Protein AF-A0A5B9VU92-F1 (afdb_monomer)

Solvent-accessible surface area (backbone atoms only — not comparable to full-atom values): 5789 Å² total; per-residue (Å²): 117,68,69,63,53,48,55,55,52,52,63,63,54,58,52,56,64,52,50,50,55,61,54,50,73,77,47,56,81,92,47,43,66,58,52,50,51,50,52,50,51,53,48,53,52,48,51,56,52,47,52,52,52,44,52,52,46,43,72,72,36,54,90,93,44,73,58,52,44,58,53,52,53,50,50,55,54,58,63,47,48,62,57,50,51,52,53,53,56,61,54,74,72,54,79,76,82,84,125

InterPro domains:
  IPR001958 Tetracycline resistance protein TetA/multidrug resistance protein MdtG-like [PR01035] (35-58)
  IPR001958 Tetracycline resistance protein TetA/multidrug resistance protein MdtG-like [PR01035] (65-84)
  IPR036259 MFS transporter superfamily [G3DSA:1.20.1250.20] (1-88)
  IPR036259 MFS transporter superfamily [SSF103473] (2-94)

Mean predicted aligned error: 8.78 Å

Organism: NCBI:txid406548

Secondary structure (DSSP, 8-state):
-HHHHHHHHHHTTTHHHHHHHHHHTTS-GGGHHHHHHHHHHHHHHHHHHHHHHHHHHHHHS-TT-TTHHHHHHHHHHHHHHHHHHHHHHHHHTS-----

pLDDT: mean 81.38, std 10.93, range [56.91, 96.38]

Sequence (99 aa):
MVFLVLFLFTAGGAPLPAFQALLSRQVGEEHQGEFQGSLVNLTSLTEVIGSIAATSLYAASPPSTPGLVWLVGAGLYVLCVPVILRRMAASRGRPAPMA

Radius of gyration: 18.19 Å; Cα contacts (8 Å, |Δi|>4): 13; chains: 1; bounding box: 49×27×47 Å

Structure (mmCIF, N/CA/C/O backbone):
data_AF-A0A5B9VU92-F1
#
_entry.id   AF-A0A5B9VU92-F1
#
loop_
_atom_site.group_PDB
_atom_site.id
_atom_site.type_symbol
_atom_site.label_atom_id
_atom_site.label_alt_id
_atom_site.label_comp_id
_atom_site.label_asym_id
_atom_site.label_entity_id
_atom_site.label_seq_id
_atom_site.pdbx_PDB_ins_code
_atom_site.Cartn_x
_atom_site.Cartn_y
_atom_site.Cartn_z
_atom_site.occupancy
_atom_site.B_iso_or_equiv
_atom_site.auth_seq_id
_atom_site.auth_comp_id
_atom_site.auth_asym_id
_atom_site.auth_atom_id
_atom_site.pdbx_PDB_model_num
ATOM 1 N N . MET A 1 1 ? -4.999 7.881 -23.847 1.00 57.16 1 MET A N 1
ATOM 2 C CA . MET A 1 1 ? -4.505 6.751 -23.021 1.00 57.16 1 MET A CA 1
ATOM 3 C C . MET A 1 1 ? -4.300 7.146 -21.556 1.00 57.16 1 MET A C 1
ATOM 5 O O . MET A 1 1 ? -4.785 6.432 -20.696 1.00 57.16 1 MET A O 1
ATOM 9 N N . VAL A 1 2 ? -3.690 8.301 -21.253 1.00 58.25 2 VAL A N 1
ATOM 10 C CA . VAL A 1 2 ? -3.495 8.803 -19.869 1.00 58.25 2 VAL A CA 1
ATOM 11 C C . VAL A 1 2 ? -4.807 9.102 -19.115 1.00 58.25 2 VAL A C 1
ATOM 13 O O . VAL A 1 2 ? -4.902 8.816 -17.929 1.00 58.25 2 VAL A O 1
ATOM 16 N N . PHE A 1 3 ? -5.855 9.595 -19.791 1.00 63.78 3 PHE A N 1
ATOM 17 C CA . PHE A 1 3 ? -7.142 9.926 -19.148 1.00 63.78 3 PHE A CA 1
ATOM 18 C C . PHE A 1 3 ? -7.853 8.733 -18.479 1.00 63.78 3 PHE A C 1
ATOM 20 O O . PHE A 1 3 ? -8.443 8.896 -17.417 1.00 63.78 3 PHE A O 1
ATOM 27 N N . LEU A 1 4 ? -7.767 7.528 -19.057 1.00 70.00 4 LEU A N 1
ATOM 28 C CA . LEU A 1 4 ? -8.346 6.316 -18.454 1.00 70.00 4 LEU A CA 1
ATOM 29 C C . LEU A 1 4 ? -7.555 5.862 -17.222 1.00 70.00 4 LEU A C 1
ATOM 31 O O . LEU A 1 4 ? -8.143 5.438 -16.231 1.00 70.00 4 LEU A O 1
ATOM 35 N N . VAL A 1 5 ? -6.227 5.999 -17.268 1.00 65.19 5 VAL A N 1
ATOM 36 C CA . VAL A 1 5 ? -5.346 5.689 -16.134 1.00 65.19 5 VAL A CA 1
ATOM 37 C C . VAL A 1 5 ? -5.614 6.645 -14.975 1.00 65.19 5 VAL A C 1
ATOM 39 O O . VAL A 1 5 ? -5.695 6.194 -13.840 1.00 65.19 5 VAL A O 1
ATOM 42 N N . LEU A 1 6 ? -5.834 7.935 -15.248 1.00 67.12 6 LEU A N 1
ATOM 43 C CA . LEU A 1 6 ? -6.194 8.919 -14.224 1.00 67.12 6 LEU A CA 1
ATOM 44 C C . LEU A 1 6 ? -7.527 8.594 -13.547 1.00 67.12 6 LEU A C 1
ATOM 46 O O . LEU A 1 6 ? -7.599 8.675 -12.329 1.00 67.12 6 LEU A O 1
ATOM 50 N N . PHE A 1 7 ? -8.550 8.178 -14.299 1.00 69.31 7 PHE A N 1
ATOM 51 C CA . PHE A 1 7 ? -9.834 7.766 -13.718 1.00 69.31 7 PHE A CA 1
ATOM 52 C C . PHE A 1 7 ? -9.693 6.540 -12.798 1.00 69.31 7 PHE A C 1
ATOM 54 O O . PHE A 1 7 ? -10.274 6.499 -11.718 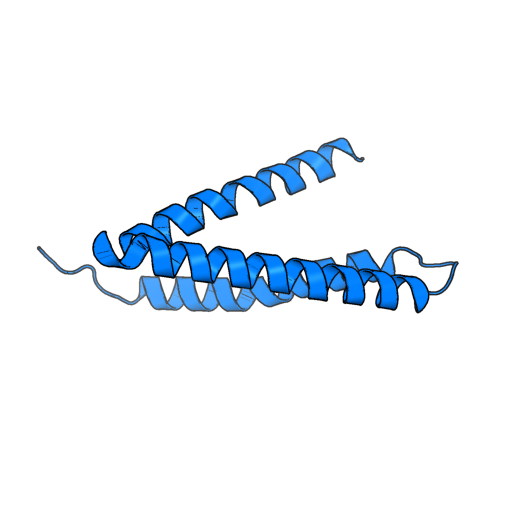1.00 69.31 7 PHE A O 1
ATOM 61 N N . LEU A 1 8 ? -8.878 5.557 -13.192 1.00 65.38 8 LEU A N 1
ATOM 62 C CA . LEU A 1 8 ? -8.542 4.403 -12.348 1.00 65.38 8 LEU A CA 1
ATOM 63 C C . LEU A 1 8 ? -7.724 4.807 -11.108 1.00 65.38 8 LEU A C 1
ATOM 65 O O . LEU A 1 8 ? -7.990 4.311 -10.016 1.00 65.38 8 LEU A O 1
ATOM 69 N N . PHE A 1 9 ? -6.770 5.730 -11.254 1.00 64.38 9 PHE A N 1
ATOM 70 C CA . PHE A 1 9 ? -5.965 6.251 -10.144 1.00 64.38 9 PHE A CA 1
ATOM 71 C C . PHE A 1 9 ? -6.803 7.053 -9.142 1.00 64.38 9 PHE A C 1
ATOM 73 O O . PHE A 1 9 ? -6.640 6.879 -7.936 1.00 64.38 9 PHE A O 1
ATOM 80 N N . THR A 1 10 ? -7.728 7.897 -9.608 1.00 64.69 10 THR A N 1
ATOM 81 C CA . THR A 1 10 ? -8.615 8.677 -8.730 1.00 64.69 10 THR A CA 1
ATOM 82 C C . THR A 1 10 ? -9.667 7.797 -8.063 1.00 64.69 10 THR A C 1
ATOM 84 O O . THR A 1 10 ? -9.925 7.963 -6.870 1.00 64.69 10 THR A O 1
ATOM 87 N N . ALA A 1 11 ? -10.206 6.799 -8.772 1.00 61.50 11 ALA A N 1
ATOM 88 C CA . ALA A 1 11 ? -11.040 5.758 -8.171 1.00 61.50 11 ALA A CA 1
ATOM 89 C C . ALA A 1 11 ? -10.279 4.952 -7.098 1.00 61.50 11 ALA A C 1
ATOM 91 O O . ALA A 1 11 ? -10.887 4.504 -6.129 1.00 61.50 11 ALA A O 1
ATOM 92 N N . GLY A 1 12 ? -8.955 4.821 -7.230 1.00 61.59 12 GLY A N 1
ATOM 93 C CA . GLY A 1 12 ? -8.058 4.260 -6.217 1.00 61.59 12 GLY A CA 1
ATOM 94 C C . GLY A 1 12 ? -7.742 5.184 -5.030 1.00 61.59 12 GLY A C 1
ATOM 95 O O . GLY A 1 12 ? -7.213 4.695 -4.036 1.00 61.59 12 GLY A O 1
ATOM 96 N N . GLY A 1 13 ? -8.082 6.480 -5.087 1.00 60.12 13 GLY A N 1
ATOM 97 C CA . GLY A 1 13 ? -7.858 7.455 -4.004 1.00 60.12 13 GLY A CA 1
ATOM 98 C C . GLY A 1 13 ? -9.014 7.573 -3.000 1.00 60.12 13 GLY A C 1
ATOM 99 O O . GLY A 1 13 ? -8.788 7.757 -1.807 1.00 60.12 13 GLY A O 1
ATOM 100 N N . ALA A 1 14 ? -10.257 7.380 -3.452 1.00 62.44 14 ALA A N 1
ATOM 101 C CA . ALA A 1 14 ? -11.452 7.307 -2.598 1.00 62.44 14 ALA A CA 1
ATOM 102 C C . ALA A 1 14 ? -11.483 6.174 -1.531 1.00 62.44 14 ALA A C 1
ATOM 104 O O . ALA A 1 14 ? -12.105 6.373 -0.484 1.00 62.44 14 ALA A O 1
ATOM 105 N N . PRO A 1 15 ? -10.846 4.999 -1.723 1.00 67.00 15 PRO A N 1
ATOM 106 C CA . PRO A 1 15 ? -10.864 3.909 -0.756 1.00 67.00 15 PRO A CA 1
ATOM 107 C C . PRO A 1 15 ? -10.191 4.272 0.565 1.00 67.00 15 PRO A C 1
ATOM 109 O O . PRO A 1 15 ? -10.657 3.830 1.607 1.00 67.00 15 PRO A O 1
ATOM 112 N N . LEU A 1 16 ? -9.126 5.078 0.558 1.00 73.56 16 LEU A N 1
ATOM 113 C CA . LEU A 1 16 ? -8.361 5.367 1.773 1.00 73.56 16 LEU A CA 1
ATOM 114 C C . LEU A 1 16 ? -9.192 6.085 2.857 1.00 73.56 16 LEU A C 1
ATOM 116 O O . LEU A 1 16 ? -9.295 5.531 3.952 1.00 73.56 16 LEU A O 1
ATOM 120 N N . PRO A 1 17 ? -9.855 7.232 2.595 1.00 76.06 17 PRO A N 1
ATOM 121 C CA . PRO A 1 17 ? -10.718 7.874 3.591 1.00 76.06 17 PRO A CA 1
ATOM 122 C C . PRO A 1 17 ? -11.928 7.005 3.969 1.00 76.06 17 PRO A C 1
ATOM 124 O O . PRO A 1 17 ? -12.348 7.002 5.126 1.00 76.06 17 PRO A O 1
ATOM 127 N N . ALA A 1 18 ? -12.460 6.207 3.035 1.00 79.06 18 ALA A N 1
ATOM 128 C CA . ALA A 1 18 ? -13.539 5.265 3.331 1.00 79.06 18 ALA A CA 1
ATOM 129 C C . ALA A 1 18 ? -13.087 4.148 4.292 1.00 79.06 18 ALA A C 1
ATOM 131 O O . ALA A 1 18 ? -13.795 3.825 5.245 1.00 79.06 18 ALA A O 1
ATOM 132 N N . PHE A 1 19 ? -11.891 3.585 4.095 1.00 78.31 19 PHE A N 1
ATOM 133 C CA . PHE A 1 19 ? -11.308 2.591 4.997 1.00 78.31 19 PHE A CA 1
ATOM 134 C C . PHE A 1 19 ? -10.949 3.194 6.350 1.00 78.31 19 PHE A C 1
ATOM 136 O O . PHE A 1 19 ? -11.226 2.573 7.375 1.00 78.31 19 PHE A O 1
ATOM 143 N N . GLN A 1 20 ? -10.400 4.408 6.370 1.00 82.88 20 GLN A N 1
ATOM 144 C CA . GLN A 1 20 ? -10.124 5.131 7.609 1.00 82.88 20 GLN A CA 1
ATOM 145 C C . GLN A 1 20 ? -11.404 5.342 8.425 1.00 82.88 20 GLN A C 1
ATOM 147 O O . GLN A 1 20 ? -11.398 5.055 9.618 1.00 82.88 20 GLN A O 1
ATOM 152 N N . ALA A 1 21 ? -12.513 5.736 7.788 1.00 82.38 21 ALA A N 1
ATOM 153 C CA . ALA A 1 21 ? -13.811 5.888 8.448 1.00 82.38 21 ALA A CA 1
ATOM 154 C C . ALA A 1 21 ? -14.414 4.551 8.928 1.00 82.38 21 ALA A C 1
ATOM 156 O O . ALA A 1 21 ? -15.033 4.486 9.988 1.00 82.38 21 ALA A O 1
ATOM 157 N N . LEU A 1 22 ? -14.252 3.464 8.166 1.00 83.94 22 LEU A N 1
ATOM 158 C CA . LEU A 1 22 ? -14.737 2.136 8.567 1.00 83.94 22 LEU A CA 1
ATOM 159 C C . LEU A 1 22 ? -13.953 1.552 9.746 1.00 83.94 22 LEU A C 1
ATOM 161 O O . LEU A 1 22 ? -14.537 0.876 10.594 1.00 83.94 22 LEU A O 1
ATOM 165 N N . LEU A 1 23 ? -12.640 1.778 9.782 1.00 83.69 23 LEU A N 1
ATOM 166 C CA . LEU A 1 23 ? -11.770 1.286 10.844 1.00 83.69 23 LEU A CA 1
ATOM 167 C C . LEU A 1 23 ? -11.849 2.167 12.096 1.00 83.69 23 LEU A C 1
ATOM 169 O O . LEU A 1 23 ? -11.869 1.627 13.197 1.00 83.69 23 LEU A O 1
ATOM 173 N N . SER A 1 24 ? -11.978 3.491 11.953 1.00 84.69 24 SER A N 1
ATOM 174 C CA . SER A 1 24 ? -12.120 4.396 13.102 1.00 84.69 24 SER A CA 1
ATOM 175 C C . SER A 1 24 ? -13.395 4.126 13.902 1.00 84.69 24 SER A C 1
ATOM 177 O O . SER A 1 24 ? -13.374 4.238 15.119 1.00 84.69 24 SER A O 1
ATOM 179 N N . ARG A 1 25 ? -14.480 3.668 13.256 1.00 83.69 25 ARG A N 1
ATOM 180 C CA . ARG A 1 25 ? -15.719 3.234 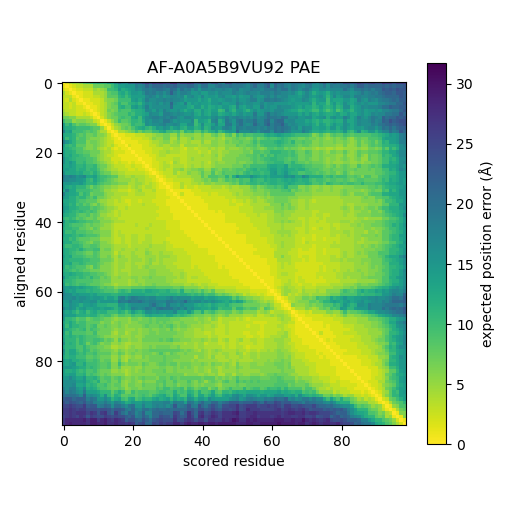13.937 1.00 83.69 25 ARG A CA 1
ATOM 181 C C . ARG A 1 25 ? -15.553 1.986 14.811 1.00 83.69 25 ARG A C 1
ATOM 183 O O . ARG A 1 25 ? -16.461 1.675 15.575 1.00 83.69 25 ARG A O 1
ATOM 190 N N . GLN A 1 26 ? -14.447 1.253 14.678 1.00 84.19 26 GLN A N 1
ATOM 191 C CA . GLN A 1 26 ? -14.139 0.073 15.498 1.00 84.19 26 GLN A CA 1
ATOM 192 C C . GLN A 1 26 ? -13.309 0.429 16.741 1.00 84.19 26 GLN A C 1
ATOM 194 O O . GLN A 1 26 ? -13.016 -0.454 17.544 1.00 84.19 26 GLN A O 1
ATOM 199 N N . VAL A 1 27 ? -12.930 1.701 16.897 1.00 85.56 27 VAL A N 1
ATOM 200 C CA . VAL A 1 27 ? -12.075 2.208 17.972 1.00 85.56 27 VAL A CA 1
ATOM 201 C C . VAL A 1 27 ? -12.839 3.294 18.740 1.00 85.56 27 VAL A C 1
ATOM 203 O O . VAL A 1 27 ? -13.493 4.141 18.133 1.00 85.56 27 VAL A O 1
ATOM 206 N N . GLY A 1 28 ? -12.790 3.256 20.076 1.00 85.69 28 GLY A N 1
ATOM 207 C CA . GLY A 1 28 ? -13.421 4.268 20.933 1.00 85.69 28 GLY A CA 1
ATOM 208 C C . GLY A 1 28 ? -12.821 5.661 20.726 1.00 85.69 28 GLY A C 1
ATOM 209 O O . GLY A 1 28 ? -11.678 5.786 20.280 1.00 85.69 28 GLY A O 1
ATOM 210 N N . GLU A 1 29 ? -13.578 6.714 21.048 1.00 82.38 29 GLU A N 1
ATOM 211 C CA . GLU A 1 29 ? -13.131 8.107 20.874 1.00 82.38 29 GLU A CA 1
ATOM 212 C C . GLU A 1 29 ? -11.814 8.386 21.606 1.00 82.38 29 GLU A C 1
ATOM 214 O O . GLU A 1 29 ? -10.942 9.055 21.048 1.00 82.38 29 GLU A O 1
ATOM 219 N N . GLU A 1 30 ? -11.610 7.795 22.791 1.00 89.44 30 GLU A N 1
ATOM 220 C CA . GLU A 1 30 ? -10.378 7.992 23.562 1.00 89.44 30 GLU A CA 1
ATOM 221 C C . GLU A 1 30 ? -9.115 7.411 22.893 1.00 89.44 30 GLU A C 1
ATOM 223 O O . GLU A 1 30 ? -8.012 7.878 23.168 1.00 89.44 30 GLU A O 1
ATOM 228 N N . HIS A 1 31 ? -9.263 6.464 21.959 1.00 88.50 31 HIS A N 1
ATOM 229 C CA . HIS A 1 31 ? -8.151 5.796 21.267 1.00 88.50 31 HIS A CA 1
ATOM 230 C C . HIS A 1 31 ? -7.999 6.235 19.795 1.00 88.50 31 HIS A C 1
ATOM 232 O O . HIS A 1 31 ? -7.127 5.736 19.074 1.00 88.50 31 HIS A O 1
ATOM 238 N N . GLN A 1 32 ? -8.815 7.180 19.309 1.00 85.56 32 GLN A N 1
ATOM 239 C CA . GLN A 1 32 ? -8.757 7.617 17.906 1.00 85.56 32 GLN A CA 1
ATOM 240 C C . GLN A 1 32 ? -7.422 8.276 17.540 1.00 85.56 32 GLN A C 1
ATOM 242 O O . GLN A 1 32 ? -6.940 8.080 16.422 1.00 85.56 32 GLN A O 1
ATOM 247 N N . GLY A 1 33 ? -6.810 9.022 18.467 1.00 88.62 33 GLY A N 1
ATOM 248 C CA . GLY A 1 33 ? -5.502 9.649 18.256 1.00 88.62 33 GLY A CA 1
ATOM 249 C C . GLY A 1 33 ? -4.387 8.622 18.046 1.00 88.62 33 GLY A C 1
ATOM 250 O O . GLY A 1 33 ? -3.579 8.767 17.130 1.00 88.62 33 GLY A O 1
ATOM 251 N N . GLU A 1 34 ? -4.388 7.539 18.827 1.00 92.19 34 GLU A N 1
ATOM 252 C CA . GLU A 1 34 ? -3.428 6.436 18.689 1.00 92.19 34 GLU A CA 1
ATOM 253 C C . GLU A 1 34 ? -3.639 5.667 17.382 1.00 92.19 34 GLU A C 1
ATOM 255 O O . GLU A 1 34 ? -2.681 5.369 16.664 1.00 92.19 34 GLU A O 1
ATOM 260 N N . PHE A 1 35 ? -4.900 5.399 17.028 1.00 89.94 35 PHE A N 1
ATOM 261 C CA . PHE A 1 35 ? -5.254 4.729 15.780 1.00 89.94 35 PHE A CA 1
ATOM 262 C C . PHE A 1 35 ? -4.825 5.539 14.547 1.00 89.94 35 PHE A C 1
ATOM 264 O O . PHE A 1 35 ? -4.166 5.006 13.651 1.00 89.94 35 PHE A O 1
ATOM 271 N N . GLN A 1 36 ? -5.145 6.837 14.508 1.00 89.69 36 GLN A N 1
ATOM 272 C CA . GLN A 1 36 ? -4.732 7.715 13.411 1.00 89.69 36 GLN A CA 1
ATOM 273 C C . GLN A 1 36 ? -3.211 7.893 13.375 1.00 89.69 36 GLN A C 1
ATOM 275 O O . GLN A 1 36 ? -2.625 7.828 12.296 1.00 89.69 36 GLN A O 1
ATOM 280 N N . GLY A 1 37 ? -2.557 8.031 14.533 1.00 92.06 37 GLY A N 1
ATOM 281 C CA . GLY A 1 37 ? -1.097 8.086 14.627 1.00 92.06 37 GLY A CA 1
ATOM 282 C C . GLY A 1 37 ? -0.426 6.827 14.068 1.00 92.06 37 GLY A C 1
ATOM 283 O O . GLY A 1 37 ? 0.531 6.924 13.298 1.00 92.06 37 GLY A O 1
ATOM 284 N N . SER A 1 38 ? -0.968 5.645 14.375 1.00 92.75 38 SER A N 1
ATOM 285 C CA . SER A 1 38 ? -0.494 4.367 13.833 1.00 92.75 38 SER A CA 1
ATOM 286 C C . SER A 1 38 ? -0.684 4.277 12.316 1.00 92.75 38 SER A C 1
ATOM 288 O O . SER A 1 38 ? 0.251 3.916 11.598 1.00 92.75 38 SER A O 1
ATOM 290 N N . LEU A 1 39 ? -1.857 4.668 11.807 1.00 89.94 39 LEU A N 1
ATOM 291 C CA . LEU A 1 39 ? -2.128 4.701 10.367 1.00 89.94 39 LEU A CA 1
ATOM 292 C C . LEU A 1 39 ? -1.192 5.650 9.615 1.00 89.94 39 LEU A C 1
ATOM 294 O O . LEU A 1 39 ? -0.675 5.284 8.557 1.00 89.94 39 LEU A O 1
ATOM 298 N N . VAL A 1 40 ? -0.968 6.853 10.148 1.00 91.50 40 VAL A N 1
ATOM 299 C CA . VAL A 1 40 ? -0.038 7.826 9.563 1.00 91.50 40 VAL A CA 1
ATOM 300 C C . VAL A 1 40 ? 1.373 7.249 9.549 1.00 91.50 40 VAL A C 1
ATOM 302 O O . VAL A 1 40 ? 2.009 7.251 8.502 1.00 91.50 40 VAL A O 1
ATOM 305 N N . ASN A 1 41 ? 1.837 6.669 10.659 1.00 94.62 41 ASN A N 1
ATOM 306 C CA . ASN A 1 41 ? 3.165 6.061 10.727 1.00 94.62 41 ASN A CA 1
ATOM 307 C C . ASN A 1 41 ? 3.343 4.914 9.715 1.00 94.62 41 ASN A C 1
ATOM 309 O O . ASN A 1 41 ? 4.349 4.854 9.011 1.00 94.62 41 ASN A O 1
ATOM 313 N N . LEU A 1 42 ? 2.349 4.029 9.595 1.00 92.44 42 LEU A N 1
ATOM 314 C CA . LEU A 1 42 ? 2.353 2.949 8.603 1.00 92.44 42 LEU A CA 1
ATOM 315 C C . LEU A 1 42 ? 2.384 3.488 7.171 1.00 92.44 42 LEU A C 1
ATOM 317 O O . LEU A 1 42 ? 3.104 2.948 6.329 1.00 92.44 42 LEU A O 1
ATOM 321 N N . THR A 1 43 ? 1.631 4.553 6.897 1.00 89.94 43 THR A N 1
ATOM 322 C CA . THR A 1 43 ? 1.600 5.193 5.577 1.00 89.94 43 THR A CA 1
ATOM 323 C C . THR A 1 43 ? 2.960 5.804 5.252 1.00 89.94 43 THR A C 1
ATOM 325 O O . THR A 1 43 ? 3.541 5.460 4.226 1.00 89.94 43 THR A O 1
ATOM 328 N N . SER A 1 44 ? 3.529 6.596 6.162 1.00 93.44 44 SER A N 1
ATOM 329 C CA . SER A 1 44 ? 4.856 7.199 5.997 1.00 93.44 44 SER A CA 1
ATOM 330 C C . SER A 1 44 ? 5.949 6.149 5.793 1.00 93.44 44 SER A C 1
ATOM 332 O O . SER A 1 44 ? 6.794 6.284 4.909 1.00 93.44 44 SER A O 1
ATOM 334 N N . LEU A 1 45 ? 5.927 5.062 6.571 1.00 96.00 45 LEU A N 1
ATOM 335 C CA . LEU A 1 45 ? 6.884 3.969 6.405 1.00 96.00 45 LEU A CA 1
ATOM 336 C C . LEU A 1 45 ? 6.737 3.302 5.030 1.00 96.00 45 LEU A C 1
ATOM 338 O O . LEU A 1 45 ? 7.734 3.011 4.369 1.00 96.00 45 LEU A O 1
ATOM 342 N N . THR A 1 46 ? 5.497 3.095 4.585 1.00 91.69 46 THR A N 1
ATOM 343 C CA . THR A 1 46 ? 5.201 2.540 3.259 1.00 91.69 46 THR A CA 1
ATOM 344 C C . THR A 1 46 ? 5.696 3.461 2.145 1.00 91.69 46 THR A C 1
ATOM 346 O O . THR A 1 46 ? 6.246 2.966 1.166 1.00 91.69 46 THR A O 1
ATOM 349 N N . GLU A 1 47 ? 5.570 4.782 2.291 1.00 92.69 47 GLU A N 1
ATOM 350 C CA . GLU A 1 47 ? 6.080 5.758 1.320 1.00 92.69 47 GLU A CA 1
ATOM 351 C C . GLU A 1 47 ? 7.608 5.733 1.224 1.00 92.69 47 GLU A C 1
ATOM 353 O O . GLU A 1 47 ? 8.155 5.670 0.120 1.00 92.69 47 GLU A O 1
ATOM 358 N N . VAL A 1 48 ? 8.307 5.716 2.363 1.00 96.38 48 VAL A N 1
ATOM 359 C CA . VAL A 1 48 ? 9.777 5.643 2.395 1.00 96.38 48 VAL A CA 1
ATOM 360 C C . VAL A 1 48 ? 10.265 4.352 1.738 1.00 96.38 48 VAL A C 1
ATOM 362 O O . VAL A 1 48 ? 11.092 4.394 0.824 1.00 96.38 48 VAL A O 1
ATOM 365 N N . ILE A 1 49 ? 9.726 3.204 2.159 1.00 95.56 49 ILE A N 1
ATOM 366 C CA . ILE A 1 49 ? 10.102 1.898 1.602 1.00 95.56 49 ILE A CA 1
ATOM 367 C C . ILE A 1 49 ? 9.732 1.825 0.118 1.00 95.56 49 ILE A C 1
ATOM 369 O O . ILE A 1 49 ? 10.539 1.375 -0.694 1.00 95.56 49 ILE A O 1
ATOM 373 N N . GLY A 1 50 ? 8.535 2.285 -0.245 1.00 91.25 50 GLY A N 1
ATOM 374 C CA . GLY A 1 50 ? 8.029 2.272 -1.613 1.00 91.25 50 GLY A CA 1
ATOM 375 C C . GLY A 1 50 ? 8.891 3.100 -2.559 1.00 91.25 50 GLY A C 1
ATOM 376 O O . GLY A 1 50 ? 9.227 2.623 -3.641 1.00 91.25 50 GLY A O 1
ATOM 377 N N . SER A 1 51 ? 9.310 4.297 -2.143 1.00 92.56 51 SER A N 1
ATOM 378 C CA . SER A 1 51 ? 10.172 5.173 -2.944 1.00 92.56 51 SER A CA 1
ATOM 379 C C . SER A 1 51 ? 11.557 4.561 -3.175 1.00 92.56 51 SER A C 1
ATOM 381 O O . SER A 1 51 ? 12.044 4.527 -4.311 1.00 92.56 51 SER A O 1
ATOM 383 N N . ILE A 1 52 ? 12.164 3.991 -2.127 1.00 95.31 52 ILE A N 1
ATOM 384 C CA . ILE A 1 52 ? 13.449 3.288 -2.238 1.00 95.31 52 ILE A CA 1
ATOM 385 C C . ILE A 1 52 ? 13.304 2.075 -3.162 1.00 95.31 52 ILE A C 1
ATOM 387 O O . ILE A 1 52 ? 14.061 1.945 -4.121 1.00 95.31 52 ILE A O 1
ATOM 391 N N . ALA A 1 53 ? 12.303 1.222 -2.930 1.00 92.19 53 ALA A N 1
ATOM 392 C CA . ALA A 1 53 ? 12.073 0.020 -3.726 1.00 92.19 53 ALA A CA 1
ATOM 393 C C . ALA A 1 53 ? 11.809 0.346 -5.202 1.00 92.19 53 ALA A C 1
ATOM 395 O O . ALA A 1 53 ? 12.400 -0.282 -6.081 1.00 92.19 53 ALA A O 1
ATOM 396 N N . ALA A 1 54 ? 10.972 1.348 -5.485 1.00 89.75 54 ALA A N 1
ATOM 397 C CA . ALA A 1 54 ? 10.682 1.789 -6.844 1.00 89.75 54 ALA A CA 1
ATOM 398 C C . ALA A 1 54 ? 11.938 2.323 -7.543 1.00 89.75 54 ALA A C 1
ATOM 400 O O . ALA A 1 54 ? 12.214 1.937 -8.679 1.00 89.75 54 ALA A O 1
ATOM 401 N N . THR A 1 55 ? 12.729 3.152 -6.855 1.00 91.94 55 THR A N 1
ATOM 402 C CA . THR A 1 55 ? 13.971 3.717 -7.401 1.00 91.94 55 THR A CA 1
ATOM 403 C C . THR A 1 55 ? 15.013 2.630 -7.660 1.00 91.94 55 THR A C 1
ATOM 405 O O . THR A 1 55 ? 15.601 2.590 -8.740 1.00 91.94 55 THR A O 1
ATOM 408 N N . SER A 1 56 ? 15.216 1.709 -6.715 1.00 91.19 56 SER A N 1
ATOM 409 C CA . SER A 1 56 ? 16.146 0.585 -6.872 1.00 91.19 56 SER A CA 1
ATOM 410 C C . SER A 1 56 ? 15.725 -0.351 -8.001 1.00 91.19 56 SER A C 1
ATOM 412 O O . SER A 1 56 ? 16.562 -0.766 -8.800 1.00 91.19 56 SER A O 1
ATOM 414 N N . LEU A 1 57 ? 14.431 -0.657 -8.105 1.00 89.88 57 LEU A N 1
ATOM 415 C CA . LEU A 1 57 ? 13.906 -1.513 -9.163 1.00 89.88 57 LEU A CA 1
ATOM 416 C C . LEU A 1 57 ? 14.018 -0.846 -10.536 1.00 89.88 57 LEU A C 1
ATOM 418 O O . LEU A 1 57 ? 14.379 -1.506 -11.509 1.00 89.88 57 LEU A O 1
ATOM 422 N N . TYR A 1 58 ? 13.755 0.458 -10.617 1.00 88.06 58 TYR A N 1
ATOM 423 C CA . TYR A 1 58 ? 13.953 1.224 -11.841 1.00 88.06 58 TYR A CA 1
ATOM 424 C C . TYR A 1 58 ? 15.430 1.241 -12.257 1.00 88.06 58 TYR A C 1
ATOM 426 O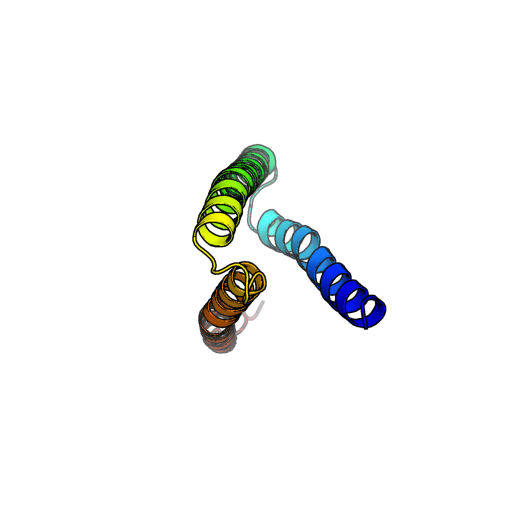 O . TYR A 1 58 ? 15.735 0.951 -13.408 1.00 88.06 58 TYR A O 1
ATOM 434 N N . ALA A 1 59 ? 16.352 1.491 -11.322 1.00 89.12 59 ALA A N 1
ATOM 435 C CA . ALA A 1 59 ? 17.791 1.475 -11.591 1.00 89.12 59 ALA A CA 1
ATOM 436 C C . ALA A 1 59 ? 18.307 0.093 -12.034 1.00 89.12 59 ALA A C 1
ATOM 438 O O . ALA A 1 59 ? 19.216 0.010 -12.856 1.00 89.12 59 ALA A O 1
ATOM 439 N N . ALA A 1 60 ? 17.718 -0.988 -11.517 1.00 88.38 60 ALA A N 1
ATOM 440 C CA . ALA A 1 60 ? 18.030 -2.357 -11.925 1.00 88.38 60 ALA A CA 1
ATOM 441 C C . ALA A 1 60 ? 17.365 -2.770 -13.254 1.00 88.38 60 ALA A C 1
ATOM 443 O O . ALA A 1 60 ? 17.698 -3.818 -13.810 1.00 88.38 60 ALA A O 1
ATOM 444 N N . SER A 1 61 ? 16.409 -1.985 -13.761 1.00 87.31 61 SER A N 1
ATOM 445 C CA . SER A 1 61 ? 15.671 -2.318 -14.979 1.00 87.31 61 SER A CA 1
ATOM 446 C C . SER A 1 61 ? 16.503 -2.023 -16.233 1.00 87.31 61 SER A C 1
ATOM 448 O O . SER A 1 61 ? 17.136 -0.970 -16.319 1.00 87.31 61 SER A O 1
ATOM 450 N N . PRO A 1 62 ? 16.475 -2.902 -17.253 1.00 84.31 62 PRO A N 1
ATOM 451 C CA . PRO A 1 62 ? 17.119 -2.624 -18.531 1.00 84.31 62 PRO A CA 1
ATOM 452 C C . PRO A 1 62 ? 16.572 -1.340 -19.184 1.00 84.31 62 PRO A C 1
ATOM 454 O O . PRO A 1 62 ? 15.358 -1.117 -19.143 1.00 84.31 62 PRO A O 1
ATOM 457 N N . PRO A 1 63 ? 17.409 -0.542 -19.880 1.00 77.44 63 PRO A N 1
ATOM 458 C CA . PRO A 1 63 ? 16.967 0.677 -20.570 1.00 77.44 63 PRO A CA 1
ATOM 459 C C . PRO A 1 63 ? 15.877 0.442 -21.626 1.00 77.44 63 PRO A C 1
ATOM 461 O O . PRO A 1 63 ? 15.109 1.346 -21.941 1.00 77.44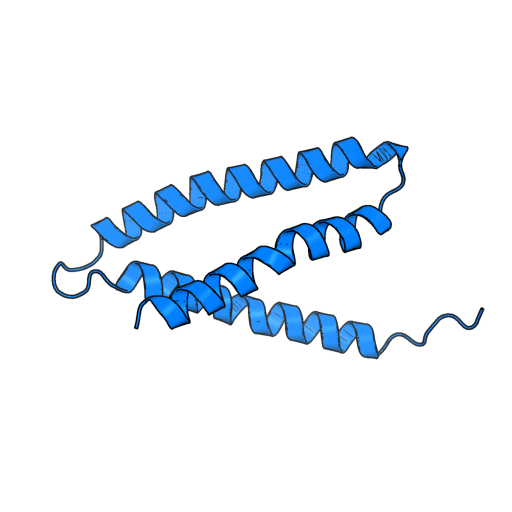 63 PRO A O 1
ATOM 46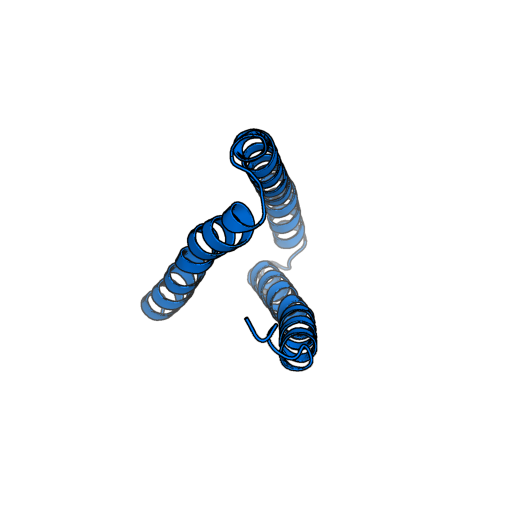4 N N . SER A 1 64 ? 15.793 -0.775 -22.172 1.00 80.06 64 SER A N 1
ATOM 465 C CA . SER A 1 64 ? 14.763 -1.195 -23.128 1.00 80.06 64 SER A CA 1
ATOM 466 C C . SER A 1 64 ? 13.402 -1.474 -22.480 1.00 80.06 64 SER A C 1
ATOM 468 O O . SER A 1 64 ? 12.392 -1.514 -23.181 1.00 80.06 64 SER A O 1
ATOM 470 N N . THR A 1 65 ? 13.348 -1.652 -21.157 1.00 74.12 65 THR A N 1
ATOM 471 C CA . THR A 1 65 ? 12.130 -1.985 -20.405 1.00 74.12 65 THR A CA 1
ATOM 472 C C . THR A 1 65 ? 12.000 -1.150 -19.123 1.00 74.12 65 THR A C 1
ATOM 474 O O . THR A 1 65 ? 11.937 -1.711 -18.026 1.00 74.12 65 THR A O 1
ATOM 477 N N . PRO A 1 66 ? 11.874 0.187 -19.219 1.00 70.06 66 PRO A N 1
ATOM 478 C CA . PRO A 1 66 ? 11.685 1.051 -18.046 1.00 70.06 66 PRO A CA 1
ATOM 479 C C . PRO A 1 66 ? 10.349 0.795 -17.315 1.00 70.06 66 PRO A C 1
ATOM 481 O O . PRO A 1 66 ? 10.120 1.302 -16.221 1.00 70.06 66 PRO A O 1
ATOM 484 N N . GLY A 1 67 ? 9.452 -0.006 -17.904 1.00 78.62 67 GLY A N 1
ATOM 485 C CA . GLY A 1 67 ? 8.134 -0.334 -17.361 1.00 78.62 67 GLY A CA 1
ATOM 486 C C . GLY A 1 67 ? 8.108 -1.376 -16.235 1.00 78.62 67 GLY A C 1
ATOM 487 O O . GLY A 1 67 ? 7.043 -1.625 -15.672 1.00 78.62 67 GLY A O 1
ATOM 488 N N . LEU A 1 68 ? 9.242 -1.998 -15.901 1.00 83.44 68 LEU A N 1
ATOM 489 C CA . LEU A 1 68 ? 9.300 -3.134 -14.972 1.00 83.44 68 LEU A CA 1
ATOM 490 C C . LEU A 1 68 ? 8.845 -2.752 -13.552 1.00 83.44 68 LEU A C 1
ATOM 492 O O . LEU A 1 68 ? 8.133 -3.521 -12.905 1.00 83.44 68 LEU A O 1
ATOM 496 N N . VAL A 1 69 ? 9.141 -1.522 -13.117 1.00 85.62 69 VAL A N 1
ATOM 497 C CA . VAL A 1 69 ? 8.652 -0.962 -11.844 1.00 85.62 69 VAL A CA 1
ATOM 498 C C . VAL A 1 69 ? 7.123 -0.951 -11.754 1.00 85.62 69 VAL A C 1
ATOM 500 O O . VAL A 1 69 ? 6.551 -1.311 -10.724 1.00 85.62 69 VAL A O 1
ATOM 503 N N . TRP A 1 70 ? 6.446 -0.634 -12.859 1.00 83.19 70 TRP A N 1
ATOM 504 C CA . TRP A 1 70 ? 4.986 -0.608 -12.924 1.00 83.19 70 TRP A CA 1
ATOM 505 C C . TRP A 1 70 ? 4.388 -2.014 -12.928 1.00 83.19 70 TRP A C 1
ATOM 507 O O . TRP A 1 70 ? 3.352 -2.232 -12.304 1.00 83.19 70 TRP A O 1
ATOM 517 N N . LEU A 1 71 ? 5.047 -2.981 -13.575 1.00 85.94 71 LEU A N 1
ATOM 518 C CA . LEU A 1 71 ? 4.615 -4.383 -13.564 1.00 85.94 71 LEU A CA 1
ATOM 519 C C . LEU A 1 71 ? 4.731 -5.006 -12.172 1.00 85.94 71 LEU A C 1
ATOM 521 O O . LEU A 1 71 ? 3.824 -5.721 -11.750 1.00 85.94 71 LEU A O 1
ATOM 525 N N . VAL A 1 72 ? 5.800 -4.703 -11.433 1.00 86.50 72 VAL A N 1
ATOM 526 C CA . VAL A 1 72 ? 5.942 -5.148 -10.038 1.00 86.50 72 VAL A CA 1
ATOM 527 C C . VAL A 1 72 ? 4.877 -4.507 -9.151 1.00 86.50 72 VAL A C 1
ATOM 529 O O . VAL A 1 72 ? 4.235 -5.214 -8.375 1.00 86.50 72 VAL A O 1
ATOM 532 N N . GLY A 1 73 ? 4.615 -3.206 -9.316 1.00 84.69 73 GLY A N 1
ATOM 533 C CA . GLY A 1 73 ? 3.511 -2.530 -8.626 1.00 84.69 73 GLY A CA 1
ATOM 534 C C . GLY A 1 73 ? 2.147 -3.165 -8.927 1.00 84.69 73 GLY A C 1
ATOM 535 O O . GLY A 1 73 ? 1.375 -3.447 -8.011 1.00 84.69 73 GLY A O 1
ATOM 536 N N . ALA A 1 74 ? 1.866 -3.470 -10.196 1.00 85.75 74 ALA A N 1
ATOM 537 C CA . ALA A 1 74 ? 0.648 -4.173 -10.598 1.00 85.75 74 ALA A CA 1
ATOM 538 C C . ALA A 1 74 ? 0.568 -5.585 -9.987 1.00 85.75 74 ALA A C 1
ATOM 540 O O . ALA A 1 74 ? -0.487 -5.981 -9.494 1.00 85.75 74 ALA A O 1
ATOM 541 N N . GLY A 1 75 ? 1.683 -6.321 -9.953 1.00 87.69 75 GLY A N 1
ATOM 542 C CA . GLY A 1 75 ? 1.772 -7.632 -9.307 1.00 87.69 75 GLY A CA 1
ATOM 543 C C . GLY A 1 75 ? 1.457 -7.579 -7.810 1.00 87.69 75 GLY A C 1
ATOM 544 O O . GLY A 1 75 ? 0.684 -8.400 -7.317 1.00 87.69 75 GLY A O 1
ATOM 545 N N . LEU A 1 76 ? 1.973 -6.572 -7.099 1.00 86.62 76 LEU A N 1
ATOM 546 C CA . LEU A 1 76 ? 1.649 -6.314 -5.691 1.00 86.62 76 LEU A CA 1
ATOM 547 C C . LEU A 1 76 ? 0.147 -6.078 -5.479 1.00 86.62 76 LEU A C 1
ATOM 549 O O . LEU A 1 76 ? -0.442 -6.681 -4.582 1.00 86.62 76 LEU A O 1
ATOM 553 N N . TYR A 1 77 ? -0.503 -5.283 -6.335 1.00 82.25 77 TYR A N 1
ATOM 554 C CA . TYR A 1 77 ? -1.959 -5.102 -6.271 1.00 82.25 77 TYR A CA 1
ATOM 555 C C . TYR A 1 77 ? -2.726 -6.407 -6.504 1.00 82.25 77 TYR A C 1
ATOM 557 O O . TYR A 1 77 ? -3.687 -6.691 -5.786 1.00 82.25 77 TYR A O 1
ATOM 565 N N . VAL A 1 78 ? -2.294 -7.227 -7.466 1.00 87.81 78 VAL A N 1
ATOM 566 C CA . VAL A 1 78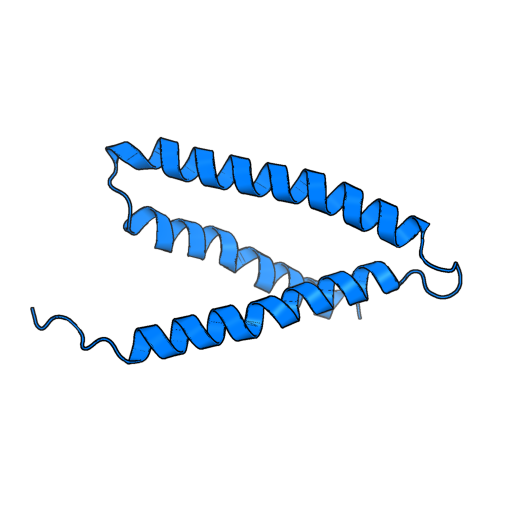 ? -2.910 -8.536 -7.732 1.00 87.81 78 VAL A CA 1
ATOM 567 C C . VAL A 1 78 ? -2.770 -9.469 -6.524 1.00 87.81 78 VA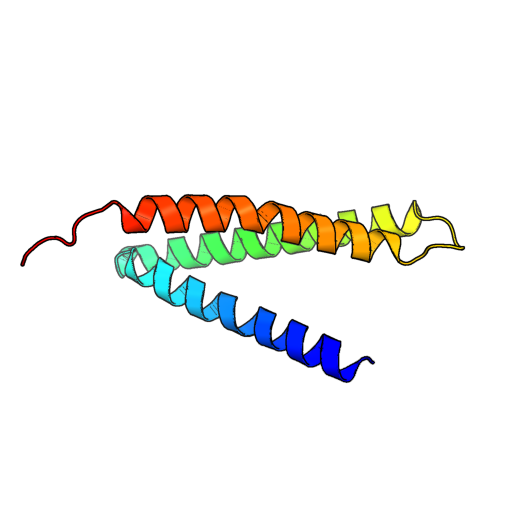L A C 1
ATOM 569 O O . VAL A 1 78 ? -3.722 -10.180 -6.206 1.00 87.81 78 VAL A O 1
ATOM 572 N N . LEU A 1 79 ? -1.650 -9.428 -5.795 1.00 88.12 79 LEU A N 1
ATOM 573 C CA . LEU A 1 79 ? -1.459 -10.204 -4.561 1.00 88.12 79 LEU A CA 1
ATOM 574 C C . LEU A 1 79 ? -2.402 -9.779 -3.421 1.00 88.12 79 LEU A C 1
ATOM 576 O O . LEU A 1 79 ? -2.760 -10.610 -2.584 1.00 88.12 79 LEU A O 1
ATOM 580 N N . CYS A 1 80 ? -2.864 -8.527 -3.399 1.00 84.56 80 CYS A N 1
ATOM 581 C CA . CYS A 1 80 ? -3.852 -8.062 -2.420 1.00 84.56 80 CYS A CA 1
ATOM 582 C C . CYS A 1 80 ? -5.258 -8.636 -2.675 1.00 84.56 80 CYS A C 1
ATOM 584 O O . CYS A 1 80 ? -6.015 -8.863 -1.727 1.00 84.56 80 CYS A O 1
ATOM 586 N N . VAL A 1 81 ? -5.609 -8.926 -3.933 1.00 86.94 81 VAL A N 1
ATOM 587 C CA . VAL A 1 81 ? -6.929 -9.456 -4.325 1.00 86.94 81 VAL A CA 1
ATOM 588 C C . VAL A 1 81 ? -7.317 -10.736 -3.568 1.00 86.94 81 VAL A C 1
ATOM 590 O O . VAL A 1 81 ? -8.386 -10.740 -2.952 1.00 86.94 81 VAL A O 1
ATOM 593 N N . PRO A 1 82 ? -6.509 -11.817 -3.522 1.00 89.31 82 PRO A N 1
ATOM 594 C CA . PRO A 1 82 ? -6.884 -13.029 -2.797 1.00 89.31 82 PRO A CA 1
ATOM 595 C C . PRO A 1 82 ? -7.055 -12.790 -1.292 1.00 89.31 82 PRO A C 1
ATOM 597 O O . PRO A 1 82 ? -7.923 -13.408 -0.679 1.00 89.31 82 PRO A O 1
ATOM 600 N N . VAL A 1 83 ? -6.289 -11.879 -0.684 1.00 87.44 83 VAL A N 1
ATOM 601 C CA . VAL A 1 83 ? -6.448 -11.532 0.740 1.00 87.44 83 VAL A CA 1
ATOM 602 C C . VAL A 1 83 ? -7.812 -10.885 0.985 1.00 87.44 83 VAL A C 1
ATOM 604 O O . VAL A 1 83 ? -8.534 -11.291 1.901 1.00 87.44 83 VAL A O 1
ATOM 607 N N . ILE A 1 84 ? -8.195 -9.931 0.134 1.00 86.25 84 ILE A N 1
ATOM 608 C CA . ILE A 1 84 ? -9.492 -9.248 0.203 1.00 86.25 84 ILE A CA 1
ATOM 609 C C . ILE A 1 84 ? -10.630 -10.250 -0.012 1.00 86.25 84 ILE A C 1
ATOM 611 O O . ILE A 1 84 ? -11.542 -10.329 0.813 1.00 86.25 84 ILE A O 1
ATOM 615 N N . LEU A 1 85 ? -10.549 -11.074 -1.060 1.00 89.44 85 LEU A N 1
ATOM 616 C CA . LEU A 1 85 ? -11.575 -12.070 -1.375 1.00 89.44 85 LEU A CA 1
ATOM 617 C C . LEU A 1 85 ? -11.757 -13.088 -0.243 1.00 89.44 85 LEU A C 1
ATO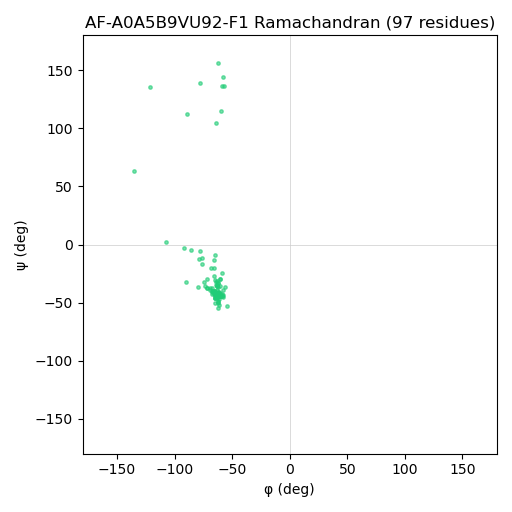M 619 O O . LEU A 1 85 ? -12.892 -13.391 0.129 1.00 89.44 85 LEU A O 1
ATOM 623 N N . ARG A 1 86 ? -10.665 -13.569 0.368 1.00 89.62 86 ARG A N 1
ATOM 624 C CA . ARG A 1 86 ? -10.730 -14.481 1.524 1.00 89.62 86 ARG A CA 1
ATOM 625 C C . ARG A 1 86 ? -11.404 -13.826 2.728 1.00 89.62 86 ARG A C 1
ATOM 627 O O . ARG A 1 86 ? -12.224 -14.469 3.382 1.00 89.62 86 ARG A O 1
ATOM 634 N N . ARG A 1 87 ? -11.112 -12.552 3.012 1.00 85.06 87 ARG A N 1
ATOM 635 C CA . ARG A 1 87 ? -11.756 -11.820 4.118 1.00 85.06 87 ARG A CA 1
ATOM 636 C C . ARG A 1 87 ? -13.230 -11.533 3.856 1.00 85.06 87 ARG A C 1
ATOM 638 O O . ARG A 1 87 ? -14.044 -11.690 4.764 1.00 85.06 87 ARG A O 1
ATOM 645 N N . MET A 1 88 ? -13.598 -11.182 2.627 1.00 84.38 88 MET A N 1
ATOM 646 C CA . MET A 1 88 ? -14.999 -11.010 2.234 1.00 84.38 88 MET A CA 1
ATOM 647 C C . MET A 1 88 ? -15.779 -12.325 2.345 1.00 84.38 88 MET A C 1
ATOM 649 O O . MET A 1 88 ? -16.884 -12.334 2.886 1.00 84.38 88 MET A O 1
ATOM 653 N N . ALA A 1 89 ? -15.194 -13.439 1.897 1.00 86.31 89 ALA A N 1
ATOM 654 C CA . ALA A 1 89 ? -15.796 -14.764 2.027 1.00 86.31 89 ALA A CA 1
ATOM 655 C C . ALA A 1 89 ? -15.995 -15.162 3.501 1.00 86.31 89 ALA A C 1
ATOM 657 O O . ALA A 1 89 ? -17.080 -15.604 3.871 1.00 86.31 89 ALA A O 1
ATOM 658 N N . ALA A 1 90 ? -14.999 -14.922 4.361 1.00 82.81 90 ALA A N 1
ATOM 659 C CA . ALA A 1 90 ? -15.100 -15.191 5.798 1.00 82.81 90 ALA A CA 1
ATOM 660 C C . ALA A 1 90 ? -16.160 -14.320 6.504 1.00 82.81 90 ALA A C 1
ATOM 662 O O . ALA A 1 90 ? -16.788 -14.756 7.465 1.00 82.81 90 ALA A O 1
ATOM 663 N N . SER A 1 91 ? -16.389 -13.102 6.010 1.00 76.44 91 SER A N 1
ATOM 664 C CA . SER A 1 91 ? -17.375 -12.169 6.568 1.00 76.44 91 SER A CA 1
ATOM 665 C C . SER A 1 91 ? -18.815 -12.563 6.223 1.00 76.44 91 SER A C 1
ATOM 667 O O . SER A 1 91 ? -19.709 -12.360 7.037 1.00 76.44 91 SER A O 1
ATOM 669 N N . ARG A 1 92 ? -19.046 -13.180 5.052 1.00 75.81 92 ARG A N 1
ATOM 670 C CA . ARG A 1 92 ? -20.371 -13.679 4.627 1.00 75.81 92 ARG A CA 1
ATOM 671 C C . ARG A 1 92 ? -20.874 -14.877 5.441 1.00 75.81 92 ARG A C 1
ATOM 673 O O . ARG A 1 92 ? -22.069 -15.135 5.433 1.00 75.81 92 ARG A O 1
ATOM 680 N N . GLY A 1 93 ? -19.985 -15.602 6.123 1.00 68.44 93 GLY A N 1
ATOM 681 C CA . GLY A 1 93 ? -20.337 -16.757 6.958 1.00 68.44 93 GLY A CA 1
ATOM 682 C C . GLY A 1 93 ? -20.741 -16.418 8.397 1.00 68.44 93 GLY A C 1
ATOM 683 O O . GLY A 1 93 ? -21.117 -17.324 9.136 1.00 68.44 93 GLY A O 1
ATOM 684 N N . ARG A 1 94 ? -20.655 -15.149 8.826 1.00 64.06 94 ARG A N 1
ATOM 685 C CA . ARG A 1 94 ? -21.082 -14.733 10.171 1.00 64.06 94 ARG A CA 1
ATOM 686 C C . ARG A 1 94 ? -22.568 -14.355 10.129 1.00 64.06 94 ARG A C 1
ATOM 688 O O . ARG A 1 94 ? -22.887 -13.350 9.494 1.00 64.06 94 ARG A O 1
ATOM 695 N N . PRO A 1 95 ? -23.475 -15.118 10.773 1.00 60.09 95 PRO A N 1
ATOM 696 C CA . PRO A 1 95 ? -24.866 -14.699 10.898 1.00 60.09 95 PRO A CA 1
ATOM 697 C C . PRO A 1 95 ? -24.916 -13.353 11.628 1.00 60.09 95 PRO A C 1
ATOM 699 O O . PRO A 1 95 ? -24.181 -13.136 12.595 1.00 60.09 95 PRO A O 1
ATOM 702 N N . ALA A 1 96 ? -25.739 -12.431 11.124 1.00 66.00 96 ALA A N 1
ATOM 703 C CA . ALA A 1 96 ? -25.948 -11.140 11.764 1.00 66.00 96 ALA A CA 1
ATOM 704 C C . ALA A 1 96 ? -26.442 -11.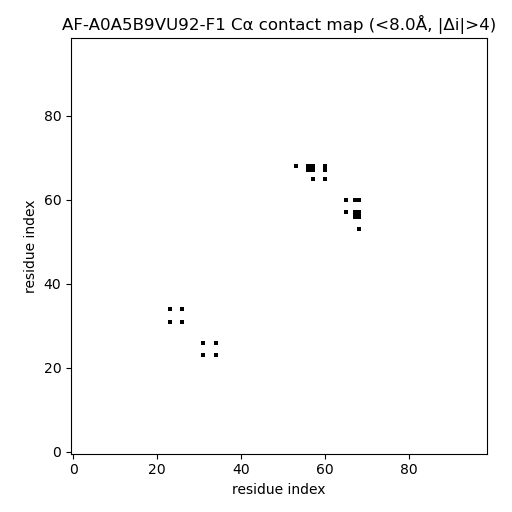369 13.204 1.00 66.00 96 ALA A C 1
ATOM 706 O O . ALA A 1 96 ? -27.301 -12.235 13.399 1.00 66.00 96 ALA A O 1
ATOM 707 N N . PRO A 1 97 ? -25.922 -10.640 14.210 1.00 59.56 97 PRO A N 1
ATOM 708 C CA . PRO A 1 97 ? -26.510 -10.687 15.536 1.00 59.56 97 PRO A CA 1
ATOM 709 C C . PRO A 1 97 ? -27.960 -10.216 15.405 1.00 59.56 97 PRO A C 1
ATOM 711 O O . PRO A 1 97 ? -28.204 -9.081 14.997 1.00 59.56 97 PRO A O 1
ATOM 714 N N . MET A 1 98 ? -28.908 -11.119 15.666 1.00 60.78 98 MET A N 1
ATOM 715 C CA . MET A 1 98 ? -30.312 -10.759 15.827 1.00 60.78 98 MET A CA 1
ATOM 716 C C . MET A 1 98 ? -30.390 -9.873 17.070 1.00 60.78 98 MET A C 1
ATOM 718 O O . MET A 1 98 ? -30.187 -10.358 18.182 1.00 60.78 98 MET A O 1
ATOM 722 N N . ALA A 1 99 ? -30.554 -8.573 16.834 1.00 56.91 99 ALA A N 1
ATOM 723 C CA . ALA A 1 99 ? -30.936 -7.597 17.843 1.00 56.91 99 ALA A CA 1
ATOM 724 C C . ALA A 1 99 ? -32.435 -7.715 18.134 1.00 56.91 99 ALA A C 1
ATOM 726 O O . ALA A 1 99 ? -33.188 -8.011 17.175 1.00 56.91 99 ALA A O 1
#

Foldseek 3Di:
DVVVVVVVVVVVVVVPVVVLVVVCVVDDPVCSVVVVVVVVVVVVVCVVVLVVVLVVVQVVDDPVCSCVSVVVVVVVVVVVVVVVVVVVVVVVPDPDPDD